Protein AF-A0A2P4S5S3-F1 (afdb_monomer)

Organism: Bambusicola thoracicus (NCBI:txid9083)

Foldseek 3Di:
DDDDDDDDDDDDDDDDDDPDPPPPPPDPCNPPVPPFDKDAPDPVCVVCLVVDDPVVVVVCVVVVRTDGDDPDDDDCPVVVVVVVCVVVVPQVDPVNDDDDPCVVPNPVVVLVVQLVVQLVVLVVCVVVVVDDPVRSVVVNVCSVVVVDDDPVSSVVVSVVVVVVVVVVVVVD

Mean predicted aligned error: 14.54 Å

Nearest PDB structures (foldseek):
  9f1b-assembly1_BR  TM=9.297E-01  e=2.221E-17  Oryctolagus cuniculus
  8pvk-assembly1_LR  TM=9.129E-01  e=5.052E-14  Thermochaetoides thermophila DSM 1495
  8onz-assembly1_LR  TM=9.157E-01  e=8.457E-14  Thermochaetoides thermophila DSM 1495
  6zu5-assembly1_LR0  TM=8.902E-01  e=5.936E-12  Paranosema locustae
  1ffk-assembly1_M  TM=8.520E-01  e=2.924E-08  Haloarcula marismortui

Secondary structure (DSSP, 8-state):
---------------------------GGG-TTTS-PEE-SSHHHHHHTTTS-HHHHHHHHHTTSSEEPPPP----HHHHHHHHHHHTTTT-SGGG--S-HHHHS-HHHHHHHHHHHHHHHHHHHHHTTSS-HHHHHHHHHHHHTT---SHHHHHHHHHHHHHHHHHHHHH-

pLDDT: mean 79.56, std 22.34, range [29.67, 97.5]

Radius of gyration: 32.36 Å; Cα contacts (8 Å, |Δi|>4): 67; chains: 1; bounding box: 62×63×85 Å

InterPro domains:
  IPR000196 Large ribosomal subunit protein eL19 domain [SM01416] (20-162)
  IPR015972 Large ribosomal subunit protein eL19, domain 1 [G3DSA:1.10.1650.10] (8-72)
  IPR035970 Large ribosomal subunit protein eL19 superfamily [SSF48140] (51-160)
  IPR039547 Large ribosomal subunit protein eL19 [PTHR10722] (54-172)
  IPR057260 Ribosomal protein L19e, C-terminal domain [PF25476] (73-161)

Solvent-accessible surface area (backbone atoms only — not comparable to full-atom values): 11023 Å² total; per-residue (Å²): 142,84,83,88,80,88,84,80,88,86,81,91,89,82,90,81,81,83,73,81,75,67,79,80,68,76,55,77,76,75,39,80,81,78,67,63,64,72,44,48,96,45,74,65,59,62,62,51,57,78,75,52,59,74,70,57,55,52,49,38,41,74,73,59,56,45,37,79,61,76,77,82,85,80,80,57,63,68,60,50,54,51,50,55,43,42,74,74,56,46,86,68,51,75,94,65,63,75,81,54,68,53,77,76,55,41,60,70,58,56,50,51,53,49,52,53,54,48,52,53,49,54,50,52,34,45,75,69,61,77,43,54,75,68,58,48,53,57,51,50,52,40,49,74,68,61,72,53,87,48,70,63,58,48,50,55,50,51,52,51,54,49,52,53,51,51,54,54,60,73,77,103

Structure (mmCIF, N/CA/C/O backbone):
data_AF-A0A2P4S5S3-F1
#
_entry.id   AF-A0A2P4S5S3-F1
#
loop_
_atom_site.group_PDB
_atom_site.id
_atom_site.type_symbol
_atom_site.label_atom_id
_atom_site.label_alt_id
_atom_site.label_comp_id
_atom_site.label_asym_id
_atom_site.label_entity_id
_atom_site.label_seq_id
_atom_site.pdbx_PDB_ins_code
_atom_site.Cartn_x
_atom_site.Cartn_y
_atom_site.Cartn_z
_atom_site.occupancy
_atom_site.B_iso_or_equiv
_atom_site.auth_seq_id
_atom_site.auth_comp_id
_atom_site.auth_asym_id
_atom_site.auth_atom_id
_atom_site.pdbx_PDB_model_num
ATOM 1 N N . MET A 1 1 ? 13.814 44.136 -6.378 1.00 39.97 1 MET A N 1
ATOM 2 C CA . MET A 1 1 ? 13.051 43.215 -5.506 1.00 39.97 1 MET A CA 1
ATOM 3 C C . MET A 1 1 ? 13.042 41.833 -6.148 1.00 39.97 1 MET A C 1
ATOM 5 O O . MET A 1 1 ? 12.385 41.632 -7.149 1.00 39.97 1 MET A O 1
ATOM 9 N N . GLY A 1 2 ? 13.932 40.942 -5.729 1.00 40.03 2 GLY A N 1
ATOM 10 C CA . GLY A 1 2 ? 13.510 39.642 -5.208 1.00 40.03 2 GLY A CA 1
ATOM 11 C C . GLY A 1 2 ? 14.756 38.796 -4.973 1.00 40.03 2 GLY A C 1
ATOM 12 O O . GLY A 1 2 ? 15.319 38.222 -5.897 1.00 40.03 2 GLY A O 1
ATOM 13 N N . ARG A 1 3 ? 15.237 38.839 -3.731 1.00 31.77 3 ARG A N 1
ATOM 14 C CA . ARG A 1 3 ? 16.485 38.251 -3.250 1.00 31.77 3 ARG A CA 1
ATOM 15 C C . ARG A 1 3 ? 16.185 36.813 -2.821 1.00 31.77 3 ARG A C 1
ATOM 17 O O . ARG A 1 3 ? 15.468 36.607 -1.847 1.00 31.77 3 ARG A O 1
ATOM 24 N N . TRP A 1 4 ? 16.720 35.827 -3.535 1.00 30.69 4 TRP A N 1
ATOM 25 C CA . TRP A 1 4 ? 16.747 34.443 -3.064 1.00 30.69 4 TRP A CA 1
ATOM 26 C C . TRP A 1 4 ? 17.687 34.364 -1.859 1.00 30.69 4 TRP A C 1
ATOM 28 O O . TRP A 1 4 ? 18.874 34.662 -1.979 1.00 30.69 4 TRP A O 1
ATOM 38 N N . ARG A 1 5 ? 17.164 33.986 -0.689 1.00 31.06 5 ARG A N 1
ATOM 39 C CA . ARG A 1 5 ? 17.977 33.672 0.490 1.00 31.06 5 ARG A CA 1
ATOM 40 C C . ARG A 1 5 ? 17.616 32.281 0.990 1.00 31.06 5 ARG A C 1
ATOM 42 O O . ARG A 1 5 ? 16.568 32.075 1.588 1.00 31.06 5 ARG A O 1
ATOM 49 N N . TRP A 1 6 ? 18.512 31.340 0.727 1.00 34.16 6 TRP A N 1
ATOM 50 C CA . TRP A 1 6 ? 18.630 30.083 1.454 1.00 34.16 6 TRP A CA 1
ATOM 51 C C . TRP A 1 6 ? 19.714 30.245 2.521 1.00 34.16 6 TRP A C 1
ATOM 53 O O . TRP A 1 6 ? 20.809 30.722 2.226 1.00 34.16 6 TRP A O 1
ATOM 63 N N . SER A 1 7 ? 19.411 29.852 3.756 1.00 38.94 7 SER A N 1
ATOM 64 C CA . SER A 1 7 ? 20.376 29.444 4.790 1.00 38.94 7 SER A CA 1
ATOM 65 C C . SER A 1 7 ? 19.612 28.990 6.037 1.00 38.94 7 SER A C 1
ATOM 67 O O . SER A 1 7 ? 18.613 29.617 6.366 1.00 38.94 7 SER A O 1
ATOM 69 N N . SER A 1 8 ? 20.022 27.994 6.822 1.00 39.75 8 SER A N 1
ATOM 70 C CA . SER A 1 8 ? 21.102 26.999 6.721 1.00 39.75 8 SER A CA 1
ATOM 71 C C . SER A 1 8 ? 21.021 26.064 7.944 1.00 39.75 8 SER A C 1
ATOM 73 O O . SER A 1 8 ? 20.559 26.505 8.990 1.00 39.75 8 SER A O 1
ATOM 75 N N . ALA A 1 9 ? 21.592 24.856 7.793 1.00 39.28 9 ALA A N 1
ATOM 76 C CA . ALA A 1 9 ? 22.287 24.014 8.798 1.00 39.28 9 ALA A CA 1
ATOM 77 C C . ALA A 1 9 ? 21.512 23.461 10.021 1.00 39.28 9 ALA A C 1
ATOM 79 O O . ALA A 1 9 ? 20.585 24.075 10.522 1.00 39.28 9 ALA A O 1
ATOM 80 N N . GLY A 1 10 ? 21.828 22.290 10.593 1.00 33.94 10 GLY A N 1
ATOM 81 C CA . GLY A 1 10 ? 22.923 21.298 10.470 1.00 33.94 10 GLY A CA 1
ATOM 82 C C . GLY A 1 10 ? 22.493 20.016 11.236 1.00 33.94 10 GLY A C 1
ATOM 83 O O . GLY A 1 10 ? 21.343 19.943 11.654 1.00 33.94 10 GLY A O 1
ATOM 84 N N . SER A 1 11 ? 23.252 18.946 11.504 1.00 34.81 11 SER A N 1
ATOM 85 C CA . SER A 1 11 ? 24.655 18.525 11.338 1.00 34.81 11 SER A CA 1
ATOM 86 C C . SER A 1 11 ? 24.693 16.983 11.539 1.00 34.81 11 SER A C 1
ATOM 88 O O . SER A 1 11 ? 23.969 16.472 12.383 1.00 34.81 11 SER A O 1
ATOM 90 N N . ARG A 1 12 ? 25.338 16.219 10.640 1.00 37.66 12 ARG A N 1
ATOM 91 C CA . ARG A 1 12 ? 26.593 15.422 10.787 1.00 37.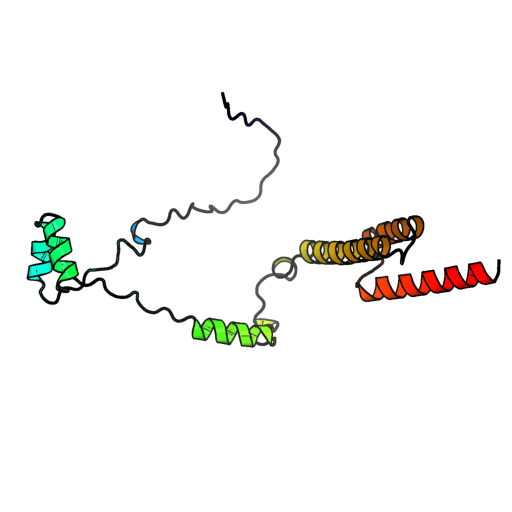66 12 ARG A CA 1
ATOM 92 C C . ARG A 1 12 ? 26.599 14.148 11.668 1.00 37.66 12 ARG A C 1
ATOM 94 O O . ARG A 1 12 ? 26.326 14.208 12.856 1.00 37.66 12 ARG A O 1
ATOM 101 N N . GLY A 1 13 ? 27.118 13.063 11.063 1.00 31.47 13 GLY A N 1
ATOM 102 C CA . GLY A 1 13 ? 27.794 11.904 11.691 1.00 31.47 13 GLY A CA 1
ATOM 103 C C . GLY A 1 13 ? 27.105 10.552 11.422 1.00 31.47 13 GLY A C 1
ATOM 104 O O . GLY A 1 13 ? 25.953 10.394 11.790 1.00 31.47 13 GLY A O 1
ATOM 105 N N . GLY A 1 14 ? 27.681 9.521 10.790 1.00 33.41 14 GLY A N 1
ATOM 106 C CA . GLY A 1 14 ? 28.999 9.298 10.196 1.00 33.41 14 GLY A CA 1
ATOM 107 C C . GLY A 1 14 ? 29.069 7.899 9.535 1.00 33.41 14 GLY A C 1
ATOM 108 O O . GLY A 1 14 ? 28.458 6.955 10.019 1.00 33.41 14 GLY A O 1
ATOM 109 N N . LEU A 1 15 ? 29.801 7.842 8.414 1.00 41.16 15 LEU A N 1
ATOM 110 C CA . LEU A 1 15 ? 30.698 6.786 7.901 1.00 41.16 15 LEU A CA 1
ATOM 111 C C . LEU A 1 15 ? 30.187 5.348 7.634 1.00 41.16 15 LEU A C 1
ATOM 113 O O . LEU A 1 15 ? 29.911 4.571 8.539 1.00 41.16 15 LEU A O 1
ATOM 117 N N . GLY A 1 16 ? 30.220 4.957 6.349 1.00 29.67 16 GLY A N 1
ATOM 118 C CA . GLY A 1 16 ? 30.126 3.561 5.903 1.00 29.67 16 GLY A CA 1
ATOM 119 C C . GLY A 1 16 ? 30.070 3.404 4.378 1.00 29.67 16 GLY A C 1
ATOM 120 O O . GLY A 1 16 ? 28.989 3.258 3.822 1.00 29.67 16 GLY A O 1
ATOM 121 N N . CYS A 1 17 ? 31.236 3.450 3.722 1.00 34.25 17 CYS A N 1
ATOM 122 C CA . CYS A 1 17 ? 31.504 3.069 2.323 1.00 34.25 17 CYS A CA 1
ATOM 123 C C . CYS A 1 17 ? 30.533 3.594 1.245 1.00 34.25 17 CYS A C 1
ATOM 125 O O . CYS A 1 17 ? 29.694 2.869 0.709 1.00 34.25 17 CYS A O 1
ATOM 127 N N . ALA A 1 18 ? 30.741 4.847 0.836 1.00 35.50 18 ALA A N 1
ATOM 128 C CA . ALA A 1 18 ? 30.312 5.317 -0.473 1.00 35.50 18 ALA A CA 1
ATOM 129 C C . ALA A 1 18 ? 31.160 4.616 -1.547 1.00 35.50 18 ALA A C 1
ATOM 131 O O . ALA A 1 18 ? 32.276 5.037 -1.843 1.00 35.50 18 ALA A O 1
ATOM 132 N N . GLN A 1 19 ? 30.640 3.538 -2.140 1.00 38.84 19 GLN A N 1
ATOM 133 C CA . GLN A 1 19 ? 31.079 3.184 -3.486 1.00 38.84 19 GLN A CA 1
ATOM 134 C C . GLN A 1 19 ? 30.759 4.388 -4.365 1.00 38.84 19 GLN A C 1
ATOM 136 O O . GLN A 1 19 ? 29.618 4.852 -4.384 1.00 38.84 19 GLN A O 1
ATOM 141 N N . HIS A 1 20 ? 31.794 4.915 -5.012 1.00 31.94 20 HIS A N 1
ATOM 142 C CA . HIS A 1 20 ? 31.728 5.944 -6.036 1.00 31.94 20 HIS A CA 1
ATOM 143 C C . HIS A 1 20 ? 30.509 5.686 -6.938 1.00 31.94 20 HIS A C 1
ATOM 145 O O . HIS A 1 20 ? 30.552 4.858 -7.846 1.00 31.94 20 HIS A O 1
ATOM 151 N N . VAL A 1 21 ? 29.407 6.405 -6.712 1.00 43.78 21 VAL A N 1
ATOM 152 C CA . VAL A 1 21 ? 28.476 6.697 -7.797 1.00 43.78 21 VAL A CA 1
ATOM 153 C C . VAL A 1 21 ? 29.217 7.712 -8.639 1.00 43.78 21 VAL A C 1
ATOM 155 O O . VAL A 1 21 ? 29.073 8.916 -8.452 1.00 43.78 21 VAL A O 1
ATOM 158 N N . GLY A 1 22 ? 30.096 7.204 -9.509 1.00 34.09 22 GLY A N 1
ATOM 159 C CA . GLY A 1 22 ? 30.591 7.989 -10.621 1.00 34.09 22 GLY A CA 1
ATOM 160 C C . GLY A 1 22 ? 29.367 8.649 -11.228 1.00 34.09 22 GLY A C 1
ATOM 161 O O . GLY A 1 22 ? 28.402 7.968 -11.585 1.00 34.09 22 GLY A O 1
ATOM 162 N N . SER A 1 23 ? 29.358 9.978 -11.214 1.00 40.53 23 SER A N 1
ATOM 163 C CA . SER A 1 23 ? 28.414 10.766 -11.980 1.00 40.53 23 SER A CA 1
ATOM 164 C C . SER A 1 23 ? 28.478 10.214 -13.395 1.00 40.53 23 SER A C 1
ATOM 166 O O . SER A 1 23 ? 29.458 10.439 -14.104 1.00 40.53 23 SER A O 1
ATOM 168 N N . PHE A 1 24 ? 27.483 9.412 -13.773 1.00 41.50 24 PHE A N 1
ATOM 169 C CA . PHE A 1 24 ? 27.310 8.980 -15.146 1.00 41.50 24 PHE A CA 1
ATOM 170 C C . PHE A 1 24 ? 26.848 10.224 -15.895 1.00 41.50 24 PHE A C 1
ATOM 172 O O . PHE A 1 24 ? 25.656 10.442 -16.097 1.00 41.50 24 PHE A O 1
ATOM 179 N N . SER A 1 25 ? 27.801 11.107 -16.184 1.00 41.91 25 SER A N 1
ATOM 180 C CA . SER A 1 25 ? 27.653 12.145 -17.182 1.00 41.91 25 SER A CA 1
ATOM 181 C C . SER A 1 25 ? 27.397 11.384 -18.475 1.00 41.91 25 SER A C 1
ATOM 183 O O . SER A 1 25 ? 28.285 10.642 -18.899 1.00 41.91 25 SER A O 1
ATOM 185 N N . PRO A 1 26 ? 26.187 11.466 -19.055 1.00 48.78 26 PRO A N 1
ATOM 186 C CA . PRO A 1 26 ? 25.920 10.821 -20.327 1.00 48.78 26 PRO A CA 1
ATOM 187 C C . PRO A 1 26 ? 26.984 11.313 -21.300 1.00 48.78 26 PRO A C 1
ATOM 189 O O . PRO A 1 26 ? 27.164 12.525 -21.449 1.00 48.78 26 PRO A O 1
ATOM 192 N N . ASN A 1 27 ? 27.725 10.390 -21.908 1.00 51.59 27 ASN A N 1
ATOM 193 C CA . ASN A 1 27 ? 28.690 10.766 -22.923 1.00 51.59 27 ASN A CA 1
ATOM 194 C C . ASN A 1 27 ? 27.876 11.465 -24.030 1.00 51.59 27 ASN A C 1
ATOM 196 O O . ASN A 1 27 ? 26.807 10.964 -24.387 1.00 51.59 27 ASN A O 1
ATOM 200 N N . PRO A 1 28 ? 28.284 12.617 -24.584 1.00 48.97 28 PRO A N 1
ATOM 201 C CA . PRO A 1 28 ? 27.510 13.290 -25.632 1.00 48.97 28 PRO A CA 1
ATOM 202 C C . PRO A 1 28 ? 27.238 12.397 -26.864 1.00 48.97 28 PRO A C 1
ATOM 204 O O . PRO A 1 28 ? 26.280 12.643 -27.597 1.00 48.97 28 PRO A O 1
ATOM 207 N N . ALA A 1 29 ? 27.999 11.308 -27.038 1.00 44.53 29 ALA A N 1
ATOM 208 C CA . ALA A 1 29 ? 27.753 10.242 -28.013 1.00 44.53 29 ALA A CA 1
ATOM 209 C C . ALA A 1 29 ? 26.534 9.337 -27.700 1.00 44.53 29 ALA A C 1
ATOM 211 O O . ALA A 1 29 ? 25.957 8.750 -28.613 1.00 44.53 29 ALA A O 1
ATOM 212 N N . ASP A 1 30 ? 26.079 9.261 -26.446 1.00 47.31 30 ASP A N 1
ATOM 213 C CA . ASP A 1 30 ? 24.898 8.484 -26.028 1.00 47.31 30 ASP A CA 1
ATOM 214 C C . ASP A 1 30 ? 23.575 9.213 -26.331 1.00 47.31 30 ASP A C 1
ATOM 216 O O . ASP A 1 30 ? 22.482 8.668 -26.150 1.00 47.31 30 ASP A O 1
ATOM 220 N N . SER A 1 31 ? 23.652 10.456 -26.822 1.00 46.09 31 SER A N 1
ATOM 221 C CA . SER A 1 31 ? 22.492 11.206 -27.295 1.0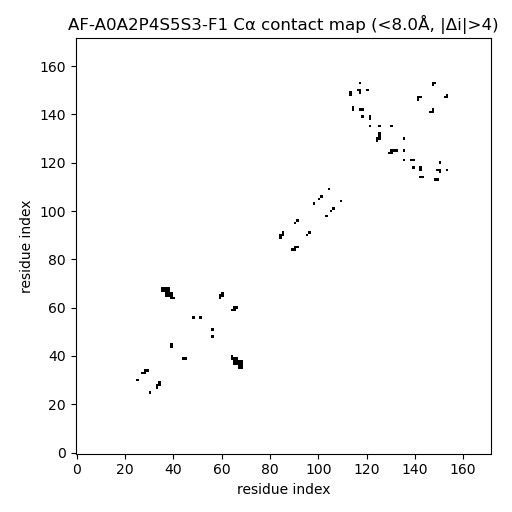0 46.09 31 SER A CA 1
ATOM 222 C C . SER A 1 31 ? 22.060 10.693 -28.679 1.00 46.09 31 SER A C 1
ATOM 224 O O . SER A 1 31 ? 22.763 10.926 -29.666 1.00 46.09 31 SER A O 1
ATOM 226 N N . PRO A 1 32 ? 20.861 10.087 -28.831 1.00 52.97 32 PRO A N 1
ATOM 227 C CA . PRO A 1 32 ? 20.403 9.480 -30.091 1.00 52.97 32 PRO A CA 1
ATOM 228 C C . PRO A 1 32 ? 20.164 10.499 -31.221 1.00 52.97 32 PRO A C 1
ATOM 230 O O . PRO A 1 32 ? 19.766 10.138 -32.332 1.00 52.97 32 PRO A O 1
ATOM 233 N N . ALA A 1 33 ? 20.334 11.792 -30.944 1.00 50.62 33 ALA A N 1
ATOM 234 C CA . ALA A 1 33 ? 20.254 12.850 -31.936 1.00 50.62 33 ALA A CA 1
ATOM 235 C C . ALA A 1 33 ? 21.541 12.985 -32.765 1.00 50.62 33 ALA A C 1
ATOM 237 O O . ALA A 1 33 ? 21.430 13.274 -33.953 1.00 50.62 33 ALA A O 1
ATOM 238 N N . LEU A 1 34 ? 22.715 12.733 -32.173 1.00 50.09 34 LEU A N 1
ATOM 239 C CA . LEU A 1 34 ? 24.022 13.041 -32.771 1.00 50.09 34 LEU A CA 1
ATOM 240 C C . LEU A 1 34 ? 24.686 11.843 -33.468 1.00 50.09 34 LEU A C 1
ATOM 242 O O . LEU A 1 34 ? 25.569 12.030 -34.294 1.00 50.09 34 LEU A O 1
ATOM 246 N N . THR A 1 35 ? 24.233 10.617 -33.196 1.00 56.19 35 THR A N 1
ATOM 247 C CA . THR A 1 35 ? 24.830 9.376 -33.724 1.00 56.19 35 THR A CA 1
ATOM 248 C C . THR A 1 35 ? 24.037 8.717 -34.845 1.00 56.19 35 THR A C 1
ATOM 250 O O . THR A 1 35 ? 24.359 7.600 -35.235 1.00 56.19 35 THR A O 1
ATOM 253 N N . ARG A 1 36 ? 22.978 9.347 -35.374 1.00 60.62 36 ARG A N 1
ATOM 254 C CA . ARG A 1 36 ? 22.159 8.738 -36.440 1.00 60.62 36 ARG A CA 1
ATOM 255 C C . ARG A 1 36 ? 22.762 9.076 -37.804 1.00 60.62 36 ARG A C 1
ATOM 257 O O . ARG A 1 36 ? 22.563 10.202 -38.258 1.00 60.62 36 ARG A O 1
ATOM 264 N N . PRO A 1 37 ? 23.468 8.136 -38.465 1.00 63.22 37 PRO A N 1
ATOM 265 C CA . PRO A 1 37 ? 24.101 8.423 -39.739 1.00 63.22 37 PRO A CA 1
ATOM 266 C C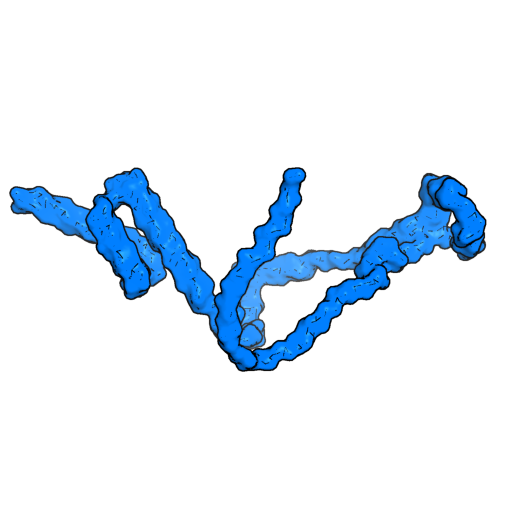 . PRO A 1 37 ? 23.025 8.685 -40.790 1.00 63.22 37 PRO A C 1
ATOM 268 O O . PRO A 1 37 ? 22.018 7.969 -40.868 1.00 63.22 37 PRO A O 1
ATOM 271 N N . LEU A 1 38 ? 23.247 9.724 -41.587 1.00 65.62 38 LEU A N 1
ATOM 272 C CA . LEU A 1 38 ? 22.422 10.021 -42.748 1.00 65.62 38 LEU A CA 1
ATOM 273 C C . LEU A 1 38 ? 22.573 8.878 -43.756 1.00 65.62 38 LEU A C 1
ATOM 275 O O . LEU A 1 38 ? 23.659 8.332 -43.950 1.00 65.62 38 LEU A O 1
ATOM 279 N N . PHE A 1 39 ? 21.460 8.461 -44.347 1.00 66.38 39 PHE A N 1
ATOM 280 C CA . PHE A 1 39 ? 21.476 7.598 -45.515 1.00 66.38 39 PHE A CA 1
ATOM 281 C C . PHE A 1 39 ? 21.403 8.497 -46.744 1.00 66.38 39 PHE A C 1
ATOM 283 O O . PHE A 1 39 ? 20.441 9.252 -46.877 1.00 66.38 39 PHE A O 1
ATOM 290 N N . ALA A 1 40 ? 22.407 8.414 -47.615 1.00 63.25 40 ALA A N 1
ATOM 291 C CA . ALA A 1 40 ? 22.299 8.908 -48.978 1.00 63.25 40 ALA A CA 1
ATOM 292 C C . ALA A 1 40 ? 22.599 7.749 -49.939 1.00 63.25 40 ALA A C 1
ATOM 294 O O . ALA A 1 40 ? 23.524 6.978 -49.661 1.00 63.25 40 ALA A O 1
ATOM 295 N N . PRO A 1 41 ? 21.856 7.627 -51.049 1.00 61.91 41 PRO A N 1
ATOM 296 C CA . PRO A 1 41 ? 22.079 6.590 -52.058 1.00 61.91 41 PRO A CA 1
ATOM 297 C C . PRO A 1 41 ? 23.465 6.655 -52.720 1.00 61.91 41 PRO A C 1
ATOM 299 O O . PRO A 1 41 ? 23.981 5.628 -53.147 1.00 61.91 41 PRO A O 1
ATOM 302 N N . SER A 1 42 ? 24.085 7.841 -52.755 1.00 65.25 42 SER A N 1
ATOM 303 C CA . SER A 1 42 ? 25.385 8.083 -53.390 1.00 65.25 42 SER A CA 1
ATOM 304 C C . SER A 1 42 ? 26.384 8.649 -52.376 1.00 65.25 42 SER A C 1
ATOM 306 O O . SER A 1 42 ? 26.120 9.662 -51.724 1.00 65.25 42 SER A O 1
ATOM 308 N N . HIS A 1 43 ? 27.560 8.023 -52.259 1.00 62.75 43 HIS A N 1
ATOM 309 C CA . HIS A 1 43 ? 28.628 8.446 -51.338 1.00 62.75 43 HIS A CA 1
ATOM 310 C C . HIS A 1 43 ? 29.173 9.854 -51.654 1.00 62.75 43 HIS A C 1
ATOM 312 O O . HIS A 1 43 ? 29.642 10.564 -50.766 1.00 62.75 43 HIS A O 1
ATOM 318 N N . GLU A 1 44 ? 29.049 10.287 -52.909 1.00 62.38 44 GLU A N 1
ATOM 319 C CA . GLU A 1 44 ? 29.470 11.605 -53.394 1.00 62.38 44 GLU A CA 1
ATOM 320 C C . GLU A 1 44 ? 28.614 12.749 -52.827 1.00 62.38 44 GLU A C 1
ATOM 322 O O . GLU A 1 44 ? 29.148 13.784 -52.430 1.00 62.38 44 GLU A O 1
ATOM 327 N N . ILE A 1 45 ? 27.301 12.535 -52.671 1.00 64.25 45 ILE A N 1
ATOM 328 C CA . ILE A 1 45 ? 26.366 13.531 -52.118 1.00 64.25 45 ILE A CA 1
ATOM 329 C C . ILE A 1 45 ? 26.630 13.746 -50.619 1.00 64.25 45 ILE A C 1
ATOM 331 O O . ILE A 1 45 ? 26.550 14.871 -50.130 1.00 64.25 45 ILE A O 1
ATOM 335 N N . LEU A 1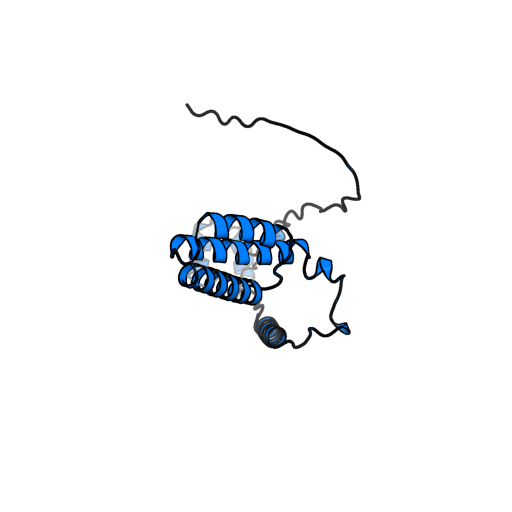 46 ? 27.010 12.688 -49.888 1.00 64.81 46 LEU A N 1
ATOM 336 C CA . LEU A 1 46 ? 27.397 12.790 -48.472 1.00 64.81 46 LEU A CA 1
ATOM 337 C C . LEU A 1 46 ? 28.720 13.529 -48.278 1.00 64.81 46 LEU A C 1
ATOM 339 O O . LEU A 1 46 ? 28.849 14.273 -47.310 1.00 64.81 46 LEU A O 1
ATOM 343 N N . LYS A 1 47 ? 29.688 13.348 -49.184 1.00 61.88 47 LYS A N 1
ATOM 344 C CA . LYS A 1 47 ? 30.964 14.078 -49.150 1.00 61.88 47 LYS A CA 1
ATOM 345 C C . LYS A 1 47 ? 30.775 15.567 -49.442 1.00 61.88 47 LYS A C 1
ATOM 347 O O . LYS A 1 47 ? 31.311 16.394 -48.713 1.00 61.88 47 LYS A O 1
ATOM 352 N N . ALA A 1 48 ? 29.968 15.909 -50.447 1.00 62.25 48 ALA A N 1
ATOM 353 C CA . ALA A 1 48 ? 29.682 17.299 -50.802 1.00 62.25 48 ALA A CA 1
ATOM 354 C C . ALA A 1 48 ? 28.806 18.024 -49.754 1.00 62.25 48 ALA A C 1
ATOM 356 O O . ALA A 1 48 ? 28.928 19.234 -49.570 1.00 62.25 48 ALA A O 1
ATOM 357 N N . ALA A 1 49 ? 27.973 17.289 -49.002 1.00 60.41 49 ALA A N 1
ATOM 358 C CA . ALA A 1 49 ? 27.104 17.837 -47.955 1.00 60.41 49 ALA A CA 1
ATOM 359 C C . ALA A 1 49 ? 27.842 18.597 -46.837 1.00 60.41 49 ALA A C 1
ATOM 361 O O . ALA A 1 49 ? 27.241 19.483 -46.231 1.00 60.41 49 ALA A O 1
ATOM 362 N N . PHE A 1 50 ? 29.120 18.297 -46.573 1.00 64.94 50 PHE A N 1
ATOM 363 C CA . PHE A 1 50 ? 29.924 19.005 -45.566 1.00 64.94 50 PHE A CA 1
ATOM 364 C C . PHE A 1 50 ? 30.400 20.395 -46.018 1.00 64.94 50 PHE A C 1
ATOM 366 O O . PHE A 1 50 ? 30.765 21.208 -45.172 1.00 64.94 50 PHE A O 1
ATOM 373 N N . SER A 1 51 ? 30.370 20.682 -47.322 1.00 67.38 51 SER A N 1
ATOM 374 C CA . SER A 1 51 ? 30.833 21.950 -47.904 1.00 67.38 51 SER A CA 1
ATOM 375 C C . SER A 1 51 ? 29.696 22.892 -48.313 1.00 67.38 51 SER A C 1
ATOM 377 O O . SER A 1 51 ? 29.950 24.053 -48.623 1.00 67.38 51 SER A O 1
ATOM 379 N N . PHE A 1 52 ? 28.440 22.432 -48.309 1.00 75.12 52 PHE A N 1
ATOM 380 C CA . PHE A 1 52 ? 27.296 23.251 -48.710 1.00 75.12 52 PHE A CA 1
ATOM 381 C C . PHE A 1 52 ? 26.752 24.129 -47.569 1.00 75.12 52 PHE A C 1
ATOM 383 O O . PHE A 1 52 ? 26.699 23.701 -46.413 1.00 75.12 52 PHE A O 1
ATOM 390 N N . PRO A 1 53 ? 26.239 25.338 -47.871 1.00 81.19 53 PRO A N 1
ATOM 391 C CA . PRO A 1 53 ? 25.534 26.149 -46.887 1.00 81.19 53 PRO A CA 1
ATOM 392 C C . PRO A 1 53 ? 24.250 25.445 -46.422 1.00 81.19 53 PRO A C 1
ATOM 394 O O . PRO A 1 53 ? 23.555 24.782 -47.196 1.00 81.19 53 PRO A O 1
ATOM 397 N N . GLY A 1 54 ? 23.869 25.642 -45.155 1.00 75.62 54 GLY A N 1
ATOM 398 C CA . GLY A 1 54 ? 22.767 24.905 -44.515 1.00 75.62 54 GLY A CA 1
ATOM 399 C C . GLY A 1 54 ? 21.392 25.031 -45.193 1.00 75.62 54 GLY A C 1
ATOM 400 O O . GLY A 1 54 ? 20.518 24.195 -44.969 1.00 75.62 54 GLY A O 1
ATOM 401 N N . GLN A 1 55 ? 21.185 26.039 -46.043 1.00 81.69 55 GLN A N 1
ATOM 402 C CA . GLN A 1 55 ? 19.972 26.180 -46.856 1.00 81.69 55 GLN A CA 1
ATOM 403 C C . GLN A 1 55 ? 19.898 25.137 -47.985 1.00 81.69 55 GLN A C 1
ATOM 405 O O . GLN A 1 55 ? 18.816 24.629 -48.273 1.00 81.69 55 GLN A O 1
ATOM 410 N N . GLN A 1 56 ? 21.034 24.773 -48.587 1.00 79.38 56 GLN A N 1
ATOM 411 C CA . GLN A 1 56 ? 21.106 23.754 -49.639 1.00 79.38 56 GLN A CA 1
ATOM 412 C C . GLN A 1 56 ? 20.909 22.348 -49.054 1.00 79.38 56 GLN A C 1
ATOM 414 O O . GLN A 1 56 ? 20.132 21.567 -49.593 1.00 79.38 56 GLN A O 1
ATOM 419 N N . ILE A 1 57 ? 21.475 22.068 -47.873 1.00 79.19 57 ILE A N 1
ATOM 420 C CA . ILE A 1 57 ? 21.258 20.802 -47.146 1.00 79.19 57 ILE A CA 1
ATOM 421 C C . ILE A 1 57 ? 19.765 20.588 -46.832 1.00 79.19 57 ILE A C 1
ATOM 423 O O . ILE A 1 57 ? 19.250 19.480 -46.961 1.00 79.19 57 ILE A O 1
ATOM 427 N N . ARG A 1 58 ? 19.029 21.650 -46.469 1.00 82.94 58 ARG A N 1
ATOM 428 C CA . ARG A 1 58 ? 17.575 21.576 -46.226 1.00 82.94 58 ARG A CA 1
ATOM 429 C C . ARG A 1 58 ? 16.774 21.267 -47.494 1.00 82.94 58 ARG A C 1
ATOM 431 O O . ARG A 1 58 ? 15.783 20.548 -47.386 1.00 82.94 58 ARG A O 1
ATOM 438 N N . LYS A 1 59 ? 17.197 21.769 -48.664 1.00 83.38 59 LYS A N 1
ATOM 439 C CA . LYS A 1 59 ? 16.607 21.398 -49.965 1.00 83.38 59 LYS A CA 1
ATOM 440 C C . LYS A 1 59 ? 16.842 19.910 -50.252 1.00 83.38 59 LYS A C 1
ATOM 442 O O . LYS A 1 59 ? 15.877 19.188 -50.436 1.00 83.38 59 LYS A O 1
ATOM 447 N N . LEU A 1 60 ? 18.072 19.416 -50.075 1.00 81.75 60 LEU A N 1
ATOM 448 C CA . LEU A 1 60 ? 18.419 17.994 -50.260 1.00 81.75 60 LEU A CA 1
ATOM 449 C C . LEU A 1 60 ? 17.672 17.029 -49.314 1.00 81.75 60 LEU A C 1
ATOM 451 O O . LEU A 1 60 ? 17.388 15.892 -49.687 1.00 81.75 60 LEU A O 1
ATOM 455 N N . ILE A 1 61 ? 17.337 17.464 -48.093 1.00 83.38 61 ILE A N 1
ATOM 456 C CA . ILE A 1 61 ? 16.474 16.701 -47.171 1.00 83.38 61 ILE A CA 1
ATOM 457 C C . ILE A 1 61 ? 15.013 16.711 -47.650 1.00 83.38 61 ILE A C 1
ATOM 459 O O . ILE A 1 61 ? 14.332 15.692 -47.549 1.00 83.38 61 ILE A O 1
ATOM 463 N N . LYS A 1 62 ? 14.525 17.848 -48.166 1.00 83.50 62 LYS A N 1
ATOM 464 C CA . LYS A 1 62 ? 13.156 17.996 -48.688 1.00 83.50 62 LYS A CA 1
ATOM 465 C C . LYS A 1 62 ? 12.941 17.181 -49.968 1.00 83.50 62 LYS A C 1
ATOM 467 O O . LYS A 1 62 ? 11.886 16.574 -50.113 1.00 83.50 62 LYS A O 1
ATOM 472 N N . ASP A 1 63 ? 13.960 17.118 -50.819 1.00 82.31 63 ASP A N 1
ATOM 473 C CA . ASP A 1 63 ? 13.972 16.360 -52.074 1.00 82.31 63 ASP A CA 1
ATOM 474 C C . ASP A 1 63 ? 14.232 14.854 -51.848 1.00 82.31 63 ASP A C 1
ATOM 476 O O . ASP A 1 63 ? 14.219 14.064 -52.787 1.00 82.31 63 ASP A O 1
ATOM 480 N N . GLY A 1 64 ? 14.460 14.428 -50.596 1.00 79.88 64 GLY A N 1
ATOM 481 C CA . GLY A 1 64 ? 14.590 13.017 -50.216 1.00 79.88 64 GLY A CA 1
ATOM 482 C C . GLY A 1 64 ? 15.947 12.377 -50.528 1.00 79.88 64 GLY A C 1
ATOM 483 O O . GLY A 1 64 ? 16.115 11.178 -50.318 1.00 79.88 64 GLY A O 1
ATOM 484 N N . LEU A 1 65 ? 16.932 13.160 -50.978 1.00 80.88 65 LEU A N 1
ATOM 485 C CA . LEU A 1 65 ? 18.290 12.686 -51.277 1.00 80.88 65 LEU A CA 1
ATOM 486 C C . LEU A 1 65 ? 19.105 12.403 -50.004 1.00 80.88 65 LEU A C 1
ATOM 488 O O . LEU A 1 65 ? 20.007 11.565 -50.010 1.00 80.88 65 LEU A O 1
ATOM 492 N N . ILE A 1 66 ? 18.769 13.080 -48.901 1.00 80.19 66 ILE A N 1
ATOM 493 C CA . ILE A 1 66 ? 19.354 12.865 -47.575 1.00 80.19 66 ILE A CA 1
ATOM 494 C C . ILE A 1 66 ? 18.247 12.423 -46.611 1.00 80.19 66 ILE A C 1
ATOM 496 O O . ILE A 1 66 ? 17.409 13.226 -46.199 1.00 80.19 66 ILE A O 1
ATOM 500 N N . ILE A 1 67 ? 18.266 11.150 -46.199 1.00 82.94 67 ILE A N 1
ATOM 501 C CA . ILE A 1 67 ? 17.241 10.559 -45.324 1.00 82.94 67 ILE A CA 1
ATOM 502 C C . ILE A 1 67 ? 17.829 10.242 -43.948 1.00 82.94 67 ILE A C 1
ATOM 504 O O . ILE A 1 67 ? 18.879 9.606 -43.809 1.00 82.94 67 ILE A O 1
ATOM 508 N N . ARG A 1 68 ? 17.112 10.621 -42.884 1.00 79.69 68 ARG A N 1
ATOM 509 C CA . ARG A 1 68 ? 17.440 10.168 -41.528 1.00 79.69 68 ARG A CA 1
ATOM 510 C C . ARG A 1 68 ? 17.021 8.712 -41.358 1.00 79.69 68 ARG A C 1
ATOM 512 O O . ARG A 1 68 ? 15.833 8.401 -41.391 1.00 79.69 68 ARG A O 1
ATOM 519 N N . LYS A 1 69 ? 17.980 7.830 -41.073 1.00 83.69 69 LYS A N 1
ATOM 520 C CA . LYS A 1 69 ? 17.682 6.416 -40.808 1.00 83.69 69 LYS A CA 1
ATOM 521 C C . LYS A 1 69 ? 16.696 6.260 -39.630 1.00 83.69 69 LYS A C 1
ATOM 523 O O . LYS A 1 69 ? 16.841 6.948 -38.599 1.00 83.69 69 LYS A O 1
ATOM 528 N N . PRO A 1 70 ? 15.694 5.363 -39.738 1.00 86.31 70 PRO A N 1
ATOM 529 C CA . PRO A 1 70 ? 14.827 5.038 -38.610 1.00 86.31 70 PRO A CA 1
ATOM 530 C C . PRO A 1 70 ? 15.661 4.478 -37.450 1.00 86.31 70 PRO A C 1
ATOM 532 O O . PRO A 1 70 ? 16.770 3.983 -37.645 1.00 86.31 70 PRO A O 1
ATOM 535 N N . VAL A 1 71 ? 15.161 4.608 -36.217 1.00 87.25 71 VAL A N 1
ATOM 536 C CA . VAL A 1 71 ? 15.845 4.003 -35.063 1.00 87.25 71 VAL A CA 1
ATOM 537 C C . VAL A 1 71 ? 15.780 2.488 -35.221 1.00 87.25 71 VAL A C 1
ATOM 539 O O . VAL A 1 71 ? 14.747 1.952 -35.626 1.00 87.25 71 VAL A O 1
ATOM 542 N N . THR A 1 72 ? 16.856 1.797 -34.859 1.00 87.81 72 THR A N 1
ATOM 543 C CA . THR A 1 72 ? 16.838 0.342 -34.713 1.00 87.81 72 THR A CA 1
ATOM 544 C C . THR A 1 72 ? 15.733 -0.073 -33.735 1.00 87.81 72 THR A C 1
ATOM 546 O O . THR A 1 72 ? 15.585 0.464 -32.634 1.00 87.81 72 THR A O 1
ATOM 549 N N . VAL A 1 73 ? 14.884 -1.012 -34.153 1.00 90.81 73 VAL A N 1
ATOM 550 C CA . VAL A 1 73 ? 13.676 -1.344 -33.391 1.00 90.81 73 VAL A CA 1
ATOM 551 C C . VAL A 1 73 ? 14.027 -2.196 -32.170 1.00 90.81 73 VAL A C 1
ATOM 553 O O . VAL A 1 73 ? 14.375 -3.369 -32.286 1.00 90.81 73 VAL A O 1
ATOM 556 N N . HIS A 1 74 ? 13.827 -1.645 -30.971 1.00 92.81 74 HIS A N 1
ATOM 557 C CA . HIS A 1 74 ? 13.893 -2.394 -29.713 1.00 92.81 74 HIS A CA 1
ATOM 558 C C . HIS A 1 74 ? 12.488 -2.714 -29.185 1.00 92.81 74 HIS A C 1
ATOM 560 O O . HIS A 1 74 ? 11.894 -1.972 -28.398 1.00 92.81 74 HIS A O 1
ATOM 566 N N . SER A 1 75 ? 11.935 -3.855 -29.610 1.00 94.25 75 SER A N 1
ATOM 567 C CA . SER A 1 75 ? 10.592 -4.278 -29.193 1.00 94.25 75 SER A CA 1
ATOM 568 C C . SER A 1 75 ? 10.512 -4.639 -27.703 1.00 94.25 75 SER A C 1
ATOM 570 O O . SER A 1 75 ? 11.315 -5.405 -27.166 1.00 94.25 75 SER A O 1
ATOM 572 N N . ARG A 1 76 ? 9.454 -4.162 -27.031 1.00 95.69 76 ARG A N 1
ATOM 573 C CA . ARG A 1 76 ? 9.139 -4.491 -25.627 1.00 95.69 76 ARG A CA 1
ATOM 574 C C . ARG A 1 76 ? 8.215 -5.704 -25.466 1.00 95.69 76 ARG A C 1
ATOM 576 O O . ARG A 1 76 ? 7.855 -6.031 -24.333 1.00 95.69 76 ARG A O 1
ATOM 583 N N . ALA A 1 77 ? 7.827 -6.380 -26.552 1.00 95.81 77 ALA A N 1
ATOM 584 C CA . ALA A 1 77 ? 6.849 -7.474 -26.528 1.00 95.81 77 ALA A CA 1
ATOM 585 C C . ALA A 1 77 ? 7.227 -8.592 -25.534 1.00 95.81 77 ALA A C 1
ATOM 587 O O . ALA A 1 77 ? 6.422 -8.966 -24.678 1.00 95.81 77 ALA A O 1
ATOM 588 N N . ARG A 1 78 ? 8.491 -9.043 -25.555 1.00 96.06 78 ARG A N 1
ATOM 589 C CA . ARG A 1 78 ? 9.009 -10.072 -24.631 1.00 96.06 78 ARG A CA 1
ATOM 590 C C . ARG A 1 78 ? 8.947 -9.632 -23.161 1.00 96.06 78 ARG A C 1
ATOM 592 O O . ARG A 1 78 ? 8.482 -10.379 -22.302 1.00 96.06 78 ARG A O 1
ATOM 599 N N . CYS A 1 79 ? 9.344 -8.391 -22.868 1.00 96.19 79 CYS A N 1
ATOM 600 C CA . CYS A 1 79 ? 9.289 -7.816 -21.517 1.00 96.19 79 CYS A CA 1
ATOM 601 C C . CYS A 1 79 ? 7.845 -7.712 -20.987 1.00 96.19 79 CYS A C 1
ATOM 603 O O . CYS A 1 79 ? 7.576 -8.029 -19.823 1.00 96.19 79 CYS A O 1
ATOM 605 N N . ARG A 1 80 ? 6.895 -7.321 -21.849 1.00 97.06 80 ARG A N 1
ATOM 606 C CA . ARG A 1 80 ? 5.465 -7.242 -21.509 1.00 97.06 80 ARG A CA 1
ATOM 607 C C . ARG A 1 80 ? 4.880 -8.628 -21.227 1.00 97.06 80 ARG A C 1
ATOM 609 O O . ARG A 1 80 ? 4.258 -8.799 -20.179 1.00 97.06 80 ARG A O 1
ATOM 616 N N . LYS A 1 81 ? 5.162 -9.625 -22.078 1.00 97.38 81 LYS A N 1
ATOM 617 C CA . LYS A 1 81 ? 4.760 -11.029 -21.862 1.00 97.38 81 LYS A CA 1
ATOM 618 C C . LYS A 1 81 ? 5.259 -11.549 -20.509 1.00 97.38 81 LYS A C 1
ATOM 620 O O . LYS A 1 81 ? 4.470 -12.064 -19.718 1.00 97.38 81 LYS A O 1
ATOM 625 N N . ASN A 1 82 ? 6.533 -11.312 -20.188 1.00 96.50 82 ASN A N 1
ATOM 626 C CA . ASN A 1 82 ? 7.108 -11.703 -18.898 1.00 96.50 82 ASN A CA 1
ATOM 627 C C . ASN A 1 82 ? 6.472 -10.962 -17.715 1.00 96.50 82 ASN A C 1
ATOM 629 O O . ASN A 1 82 ? 6.225 -11.569 -16.678 1.00 96.50 82 ASN A O 1
ATOM 633 N N . THR A 1 83 ? 6.168 -9.670 -17.851 1.00 96.94 83 THR A N 1
ATOM 634 C CA . THR A 1 83 ? 5.472 -8.905 -16.802 1.00 96.94 83 THR A CA 1
ATOM 635 C C . THR A 1 83 ? 4.067 -9.453 -16.537 1.00 96.94 83 THR A C 1
ATOM 637 O O . THR A 1 83 ? 3.683 -9.591 -15.377 1.00 96.94 83 THR A O 1
ATOM 640 N N . LEU A 1 84 ? 3.314 -9.828 -17.578 1.00 96.69 84 LEU A N 1
ATOM 641 C CA . LEU A 1 84 ? 1.996 -10.457 -17.428 1.00 96.69 84 LEU A CA 1
ATOM 642 C C . LEU A 1 84 ? 2.092 -11.829 -16.746 1.00 96.69 84 LEU A C 1
ATOM 644 O O . LEU A 1 84 ? 1.326 -12.105 -15.824 1.00 96.69 84 LEU A O 1
ATOM 648 N N . ALA A 1 85 ? 3.071 -12.657 -17.123 1.00 96.81 85 ALA A N 1
ATOM 649 C CA . ALA A 1 85 ? 3.327 -13.934 -16.454 1.00 96.81 85 ALA A CA 1
ATOM 650 C C . ALA A 1 85 ? 3.714 -13.744 -14.974 1.00 96.81 85 ALA A C 1
ATOM 652 O O . ALA A 1 85 ? 3.207 -14.450 -14.102 1.00 96.81 85 ALA A O 1
ATOM 653 N N . ARG A 1 86 ? 4.550 -12.741 -14.671 1.00 95.62 86 ARG A N 1
ATOM 654 C CA . ARG A 1 86 ? 4.942 -12.372 -13.300 1.00 95.62 86 ARG A CA 1
ATOM 655 C C . ARG A 1 86 ? 3.768 -11.884 -12.453 1.00 95.62 86 ARG A C 1
ATOM 657 O O . ARG A 1 86 ? 3.692 -12.248 -11.285 1.00 95.62 86 ARG A O 1
ATOM 664 N N . ARG A 1 87 ? 2.831 -11.115 -13.025 1.00 95.94 87 ARG A N 1
ATOM 665 C CA . ARG A 1 87 ? 1.590 -10.700 -12.338 1.00 95.94 87 ARG A CA 1
ATOM 666 C C . ARG A 1 87 ? 0.717 -11.894 -11.947 1.00 95.94 87 ARG A C 1
ATOM 668 O O . ARG A 1 87 ? 0.124 -11.868 -10.879 1.00 95.94 87 ARG A O 1
ATOM 675 N N . LYS A 1 88 ? 0.704 -12.953 -12.765 1.00 96.25 88 LYS A N 1
ATOM 676 C CA . LYS A 1 88 ? 0.056 -14.242 -12.453 1.00 96.25 88 LYS A CA 1
ATOM 677 C C . LYS A 1 88 ? 0.841 -15.096 -11.437 1.00 96.25 88 LYS A C 1
ATOM 679 O O . LYS A 1 88 ? 0.445 -16.219 -11.159 1.00 96.25 88 LYS A O 1
ATOM 684 N N . GLY A 1 89 ? 1.976 -14.613 -10.922 1.00 95.44 89 GLY A N 1
ATOM 685 C CA . GLY A 1 89 ? 2.809 -15.317 -9.941 1.00 95.44 89 GLY A CA 1
ATOM 686 C C . GLY A 1 89 ? 3.897 -16.224 -10.528 1.00 95.44 89 GLY A C 1
ATOM 687 O O . GLY A 1 89 ? 4.694 -16.787 -9.775 1.00 95.44 89 GLY A O 1
ATOM 688 N N . ARG A 1 90 ? 4.012 -16.349 -11.858 1.00 96.25 90 ARG A N 1
ATOM 689 C CA . ARG A 1 90 ? 5.102 -17.122 -12.483 1.00 96.25 90 ARG A CA 1
ATOM 690 C C . ARG A 1 90 ? 6.451 -16.419 -12.265 1.00 96.25 90 ARG A C 1
ATOM 692 O O . ARG A 1 90 ? 6.528 -15.196 -12.164 1.00 96.25 90 ARG A O 1
ATOM 699 N N . HIS A 1 91 ? 7.540 -17.189 -12.224 1.00 94.38 91 HIS A N 1
ATOM 700 C CA . HIS A 1 91 ? 8.911 -16.691 -12.007 1.00 94.38 91 HIS A CA 1
ATOM 701 C C . HIS A 1 91 ? 9.151 -15.957 -10.662 1.00 94.38 91 HIS A C 1
ATOM 703 O O . HIS A 1 91 ? 10.084 -15.161 -10.572 1.00 94.38 91 HIS A O 1
ATOM 709 N N . MET A 1 92 ? 8.341 -16.220 -9.623 1.00 94.12 92 MET A N 1
ATOM 710 C CA . MET A 1 92 ? 8.469 -15.640 -8.264 1.00 94.12 92 MET A CA 1
ATOM 711 C C . MET A 1 92 ? 8.886 -16.657 -7.175 1.00 94.12 92 MET A C 1
ATOM 713 O O . MET A 1 92 ? 8.935 -16.322 -5.983 1.00 94.12 92 MET A O 1
ATOM 717 N N . GLY A 1 93 ? 9.180 -17.899 -7.575 1.00 95.12 93 GLY A N 1
ATOM 718 C CA . GL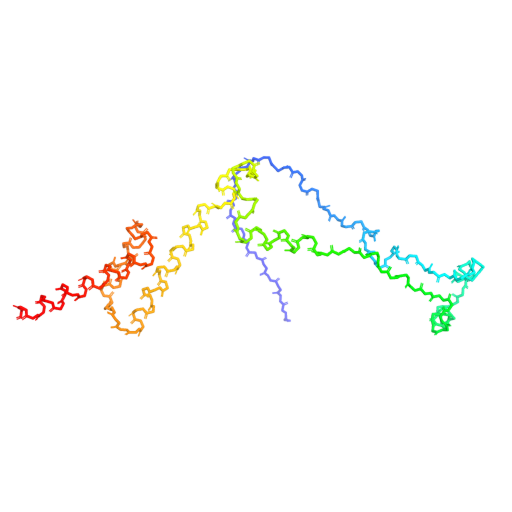Y A 1 93 ? 9.628 -18.976 -6.683 1.00 95.12 93 GLY A CA 1
ATOM 719 C C . GLY A 1 93 ? 10.983 -18.695 -6.026 1.00 95.12 93 GLY A C 1
ATOM 720 O O . GLY A 1 93 ? 11.693 -17.775 -6.435 1.00 95.12 93 GLY A O 1
ATOM 721 N N . ILE A 1 94 ? 11.338 -19.492 -5.012 1.00 95.56 94 ILE A N 1
ATOM 722 C CA . ILE A 1 94 ? 12.515 -19.280 -4.148 1.00 95.56 94 ILE A CA 1
ATOM 723 C C . ILE A 1 94 ? 13.804 -19.133 -4.972 1.00 95.56 94 ILE A C 1
ATOM 725 O O . ILE A 1 94 ? 14.488 -18.125 -4.828 1.00 95.56 94 ILE A O 1
ATOM 729 N N . GLY A 1 95 ? 14.055 -20.019 -5.942 1.00 96.56 95 GLY A N 1
ATOM 730 C CA . GLY A 1 95 ? 15.258 -19.973 -6.791 1.00 96.56 95 GLY A CA 1
ATOM 731 C C . GLY A 1 95 ? 15.372 -18.771 -7.746 1.00 96.56 95 GLY A C 1
ATOM 732 O O . GLY A 1 95 ? 16.402 -18.582 -8.384 1.00 96.56 95 GLY A O 1
ATOM 733 N N . LYS A 1 96 ? 14.331 -17.935 -7.884 1.00 95.38 96 LYS A N 1
ATOM 734 C CA . LYS A 1 96 ? 14.398 -16.671 -8.647 1.00 95.38 96 LYS A CA 1
ATOM 735 C C . LYS A 1 96 ? 14.556 -15.443 -7.749 1.00 95.38 96 LYS A C 1
ATOM 737 O O . LYS A 1 96 ? 14.704 -14.331 -8.260 1.00 95.38 96 LYS A O 1
ATOM 742 N N . ARG A 1 97 ? 14.500 -15.611 -6.426 1.00 95.31 97 ARG A N 1
ATOM 743 C CA . ARG A 1 97 ? 14.657 -14.517 -5.466 1.00 95.31 97 ARG A CA 1
ATOM 744 C C . ARG A 1 97 ? 16.147 -14.256 -5.272 1.00 95.31 97 ARG A C 1
ATOM 746 O O . ARG A 1 97 ? 16.891 -15.145 -4.890 1.00 95.31 97 ARG A O 1
ATOM 753 N N . LYS A 1 98 ? 16.558 -13.020 -5.541 1.00 94.75 98 LYS A N 1
ATOM 754 C CA . LYS A 1 98 ? 17.882 -12.491 -5.202 1.00 94.75 98 LYS A CA 1
ATOM 755 C C . LYS A 1 98 ? 17.702 -11.382 -4.160 1.00 94.75 98 LYS A C 1
ATOM 757 O O . LYS A 1 98 ? 16.719 -10.635 -4.251 1.00 94.75 98 LYS A O 1
ATOM 762 N N . GLY A 1 99 ? 18.619 -11.302 -3.196 1.00 95.19 99 GLY A N 1
ATOM 763 C CA . GLY A 1 99 ? 18.559 -10.375 -2.059 1.00 95.19 99 GLY A CA 1
ATOM 764 C C . GLY A 1 99 ? 17.636 -10.825 -0.917 1.00 95.19 99 GLY A C 1
ATOM 765 O O . GLY A 1 99 ? 16.847 -11.761 -1.060 1.00 95.19 99 GLY A O 1
ATOM 766 N N . THR A 1 100 ? 17.731 -10.136 0.223 1.00 96.44 100 THR A N 1
ATOM 767 C CA . THR A 1 100 ? 16.959 -10.437 1.442 1.00 96.44 100 THR A CA 1
ATOM 768 C C . THR A 1 100 ? 15.486 -10.020 1.322 1.00 96.44 100 THR A C 1
ATOM 770 O O . THR A 1 100 ? 15.102 -9.233 0.451 1.00 96.44 100 THR A O 1
ATOM 773 N N . ALA A 1 101 ? 14.630 -10.527 2.217 1.00 95.12 101 ALA A N 1
ATOM 774 C CA . ALA A 1 101 ? 13.207 -10.176 2.241 1.00 95.12 101 ALA A CA 1
ATOM 775 C C . ALA A 1 101 ? 12.980 -8.665 2.442 1.00 95.12 101 ALA A C 1
ATOM 777 O O . ALA A 1 101 ? 12.201 -8.066 1.700 1.00 95.12 101 ALA A O 1
ATOM 778 N N . ASN A 1 102 ? 13.722 -8.047 3.369 1.00 95.69 102 ASN A N 1
ATOM 779 C CA . ASN A 1 102 ? 13.640 -6.614 3.656 1.00 95.69 102 ASN A CA 1
ATOM 780 C C . ASN A 1 102 ? 14.115 -5.751 2.467 1.00 95.69 102 ASN A C 1
ATOM 782 O O . ASN A 1 102 ? 13.534 -4.705 2.201 1.00 95.69 102 ASN A O 1
ATOM 786 N N . ALA A 1 103 ? 15.102 -6.205 1.684 1.00 95.50 103 ALA A N 1
ATOM 787 C CA . ALA A 1 103 ? 15.518 -5.499 0.467 1.00 95.50 103 ALA A CA 1
ATOM 788 C C . ALA A 1 103 ? 14.444 -5.551 -0.637 1.00 95.50 103 ALA A C 1
ATOM 790 O O . ALA A 1 103 ? 14.219 -4.574 -1.350 1.00 95.50 103 ALA A O 1
ATOM 791 N N . ARG A 1 104 ? 13.747 -6.687 -0.774 1.00 94.94 104 ARG A N 1
ATOM 792 C CA . ARG A 1 104 ? 12.682 -6.872 -1.776 1.00 94.94 104 ARG A CA 1
ATOM 793 C C . ARG A 1 104 ? 11.398 -6.129 -1.406 1.00 94.94 104 ARG A C 1
ATOM 795 O O . ARG A 1 104 ? 10.748 -5.558 -2.278 1.00 94.94 104 ARG A O 1
ATOM 802 N N . MET A 1 105 ? 11.013 -6.177 -0.132 1.00 93.75 105 MET A N 1
ATOM 803 C CA . MET A 1 105 ? 9.829 -5.527 0.425 1.00 93.75 105 MET A CA 1
ATOM 804 C C . MET A 1 105 ? 10.160 -4.974 1.815 1.00 93.75 105 MET A C 1
ATOM 806 O O . MET A 1 105 ? 10.003 -5.690 2.805 1.00 93.75 105 MET A O 1
ATOM 810 N N . PRO A 1 106 ? 10.575 -3.697 1.905 1.00 97.50 106 PRO A N 1
ATOM 811 C CA . PRO A 1 106 ? 10.994 -3.117 3.170 1.00 97.50 106 PRO A CA 1
ATOM 812 C C . PRO A 1 106 ? 9.881 -3.108 4.213 1.00 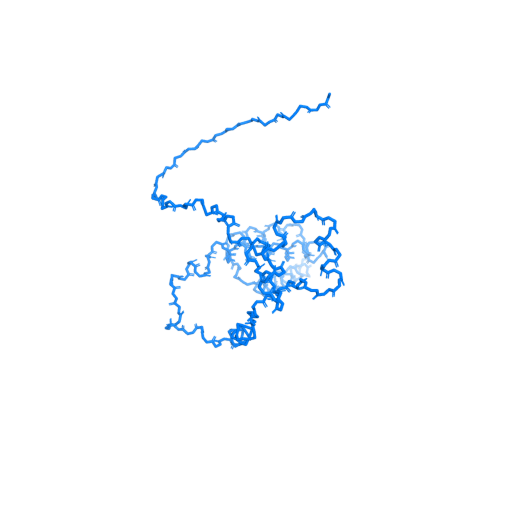97.50 106 PRO A C 1
ATOM 814 O O . PRO A 1 106 ? 8.769 -2.624 3.961 1.00 97.50 106 PRO A O 1
ATOM 817 N N . GLU A 1 107 ? 10.195 -3.568 5.421 1.00 95.88 107 GLU A N 1
ATOM 818 C CA . GLU A 1 107 ? 9.232 -3.663 6.525 1.00 95.88 107 GLU A CA 1
ATOM 819 C C . GLU A 1 107 ? 8.643 -2.296 6.880 1.00 95.88 107 GLU A C 1
ATOM 821 O O . GLU A 1 107 ? 7.432 -2.158 7.078 1.00 95.88 107 GLU A O 1
ATOM 826 N N . LYS A 1 108 ? 9.475 -1.248 6.835 1.00 96.12 108 LYS A N 1
ATOM 827 C CA . LYS A 1 108 ? 9.058 0.147 7.031 1.00 96.12 108 LYS A CA 1
ATOM 828 C C . LYS A 1 108 ? 7.973 0.563 6.036 1.00 96.12 108 LYS A C 1
ATOM 830 O O . LYS A 1 108 ? 7.013 1.234 6.414 1.00 96.12 108 LYS A O 1
ATOM 835 N N . VAL A 1 109 ? 8.081 0.154 4.769 1.00 96.50 109 VAL A N 1
ATOM 836 C CA . VAL A 1 109 ? 7.081 0.471 3.735 1.00 96.50 109 VAL A CA 1
ATOM 837 C C . VAL A 1 109 ? 5.771 -0.259 4.019 1.00 96.50 109 VAL A C 1
ATOM 839 O O . VAL A 1 109 ? 4.702 0.353 3.948 1.00 96.50 109 VAL A O 1
ATOM 842 N N . THR A 1 110 ? 5.838 -1.532 4.402 1.00 95.31 110 THR A N 1
ATOM 843 C CA . THR A 1 110 ? 4.663 -2.323 4.797 1.00 95.31 110 THR A CA 1
ATOM 844 C C . THR A 1 110 ? 3.970 -1.721 6.026 1.00 95.31 110 THR A C 1
ATOM 846 O O . THR A 1 110 ? 2.752 -1.513 6.009 1.00 95.31 110 THR A O 1
ATOM 849 N N . TRP A 1 111 ? 4.736 -1.332 7.051 1.00 95.31 111 TRP A N 1
ATOM 850 C CA . TRP A 1 111 ? 4.246 -0.632 8.240 1.00 95.31 111 TRP A CA 1
ATOM 851 C C . TRP A 1 111 ? 3.552 0.689 7.884 1.00 95.31 111 TRP A C 1
ATOM 853 O O . TRP A 1 111 ? 2.409 0.917 8.288 1.00 95.31 111 TRP A O 1
ATOM 863 N N . MET A 1 112 ? 4.195 1.532 7.069 1.00 96.19 112 MET A N 1
ATOM 864 C CA . MET A 1 112 ? 3.632 2.813 6.631 1.00 96.19 112 MET A CA 1
ATOM 865 C C . MET A 1 112 ? 2.326 2.634 5.853 1.00 96.19 112 MET A C 1
ATOM 867 O O . MET A 1 112 ? 1.348 3.331 6.135 1.00 96.19 112 MET A O 1
ATOM 871 N N . ARG A 1 113 ? 2.280 1.699 4.891 1.00 96.44 113 ARG A N 1
ATOM 872 C CA . ARG A 1 113 ? 1.064 1.400 4.113 1.00 96.44 113 ARG A CA 1
ATOM 873 C C . ARG A 1 113 ? -0.075 0.984 5.037 1.00 96.44 113 ARG A C 1
ATOM 875 O O . ARG A 1 113 ? -1.165 1.550 4.953 1.00 96.44 113 ARG A O 1
ATOM 882 N N . ARG A 1 114 ? 0.193 0.068 5.970 1.00 95.81 114 ARG A N 1
ATOM 883 C CA . ARG A 1 114 ? -0.795 -0.402 6.946 1.00 95.81 114 ARG A CA 1
ATOM 884 C C . ARG A 1 114 ? -1.308 0.723 7.845 1.00 95.81 114 ARG A C 1
ATOM 886 O O . ARG A 1 114 ? -2.519 0.915 7.936 1.00 95.81 114 ARG A O 1
ATOM 893 N N . MET A 1 115 ? -0.414 1.508 8.450 1.00 96.56 115 MET A N 1
ATOM 894 C CA . MET A 1 115 ? -0.789 2.639 9.308 1.00 96.56 115 MET A CA 1
ATOM 895 C C . MET A 1 115 ? -1.661 3.655 8.564 1.00 96.56 115 MET A C 1
ATOM 897 O O . MET A 1 115 ? -2.685 4.094 9.090 1.00 96.56 115 MET A O 1
ATOM 901 N N . ARG A 1 116 ? -1.305 3.995 7.316 1.00 96.88 116 ARG A N 1
ATOM 902 C CA . ARG A 1 116 ? -2.078 4.929 6.481 1.00 96.88 116 ARG A CA 1
ATOM 903 C C . ARG A 1 116 ? -3.476 4.394 6.168 1.00 96.88 116 ARG A C 1
ATOM 905 O O . ARG A 1 116 ? -4.439 5.152 6.258 1.00 96.88 116 ARG A O 1
ATOM 912 N N . ILE A 1 117 ? -3.606 3.106 5.844 1.00 97.19 117 ILE A N 1
ATOM 913 C CA . ILE A 1 117 ? -4.903 2.475 5.550 1.00 97.19 117 ILE A CA 1
ATOM 914 C C . ILE A 1 117 ? -5.820 2.507 6.780 1.00 97.19 117 ILE A C 1
ATOM 916 O O . ILE A 1 117 ? -6.976 2.919 6.664 1.00 97.19 117 ILE A O 1
ATOM 920 N N . LEU A 1 118 ? -5.309 2.119 7.952 1.00 97.25 118 LEU A N 1
ATOM 921 C CA . LEU A 1 118 ? -6.095 2.074 9.190 1.00 97.25 118 LEU A CA 1
ATOM 922 C C . LEU A 1 118 ? -6.507 3.477 9.655 1.00 97.25 118 LEU A C 1
ATOM 924 O O . LEU A 1 118 ? -7.676 3.713 9.951 1.00 97.25 118 LEU A O 1
ATOM 928 N N . ARG A 1 119 ? -5.584 4.448 9.635 1.00 96.69 119 ARG A N 1
ATOM 929 C CA . ARG A 1 119 ? -5.887 5.837 10.024 1.00 96.69 119 ARG A CA 1
ATOM 930 C C . ARG A 1 119 ? -6.864 6.512 9.060 1.00 96.69 119 ARG A C 1
ATOM 932 O O . ARG A 1 119 ? -7.755 7.230 9.506 1.00 96.69 119 ARG A O 1
ATOM 939 N N . ARG A 1 120 ? -6.759 6.245 7.752 1.00 97.25 120 ARG A N 1
ATOM 940 C CA . ARG A 1 120 ? -7.727 6.736 6.755 1.00 97.25 120 ARG A CA 1
ATOM 941 C C . ARG A 1 120 ? -9.121 6.146 6.976 1.00 97.25 120 ARG A C 1
ATOM 943 O O . ARG A 1 120 ? -10.110 6.841 6.765 1.00 97.25 120 ARG A O 1
ATOM 950 N N . LEU A 1 121 ? -9.218 4.881 7.394 1.00 96.31 121 LEU A N 1
ATOM 951 C CA . LEU A 1 121 ? -10.501 4.270 7.753 1.00 96.31 121 LEU A CA 1
ATOM 952 C C . LEU A 1 121 ? -11.134 4.973 8.952 1.00 96.31 121 LEU A C 1
ATOM 954 O O . LEU A 1 121 ? -12.285 5.388 8.856 1.00 96.31 121 LEU A O 1
ATOM 958 N N . LEU A 1 122 ? -10.374 5.150 10.035 1.00 96.25 122 LEU A N 1
ATOM 959 C CA . LEU A 1 122 ? -10.867 5.828 11.234 1.00 96.25 122 LEU A CA 1
ATOM 960 C C . LEU A 1 122 ? -11.302 7.266 10.928 1.00 96.25 122 LEU A C 1
ATOM 962 O O . LEU A 1 122 ? -12.363 7.684 11.379 1.00 96.25 122 LEU A O 1
ATOM 966 N N . ARG A 1 123 ? -10.538 8.005 10.108 1.00 96.75 123 ARG A N 1
ATOM 967 C CA . ARG A 1 123 ? -10.917 9.359 9.675 1.00 96.75 123 ARG A CA 1
ATOM 968 C C . ARG A 1 123 ? -12.272 9.366 8.954 1.00 96.75 123 ARG A C 1
ATOM 970 O O . ARG A 1 123 ? -13.164 10.091 9.379 1.00 96.75 123 ARG A O 1
ATOM 977 N N . ARG A 1 124 ? -12.461 8.499 7.951 1.00 97.06 124 ARG A N 1
ATOM 978 C CA . ARG A 1 124 ? -13.739 8.391 7.221 1.00 97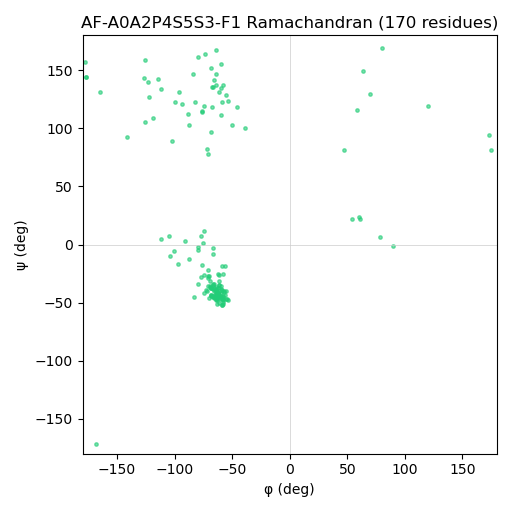.06 124 ARG A CA 1
ATOM 979 C C . ARG A 1 124 ? -14.906 7.978 8.117 1.00 97.06 124 ARG A C 1
ATOM 981 O O . ARG A 1 124 ? -16.026 8.441 7.933 1.00 97.06 124 ARG A O 1
ATOM 988 N N . TYR A 1 125 ? -14.673 7.093 9.084 1.00 96.19 125 TYR A N 1
ATOM 989 C CA . TYR A 1 125 ? -15.717 6.66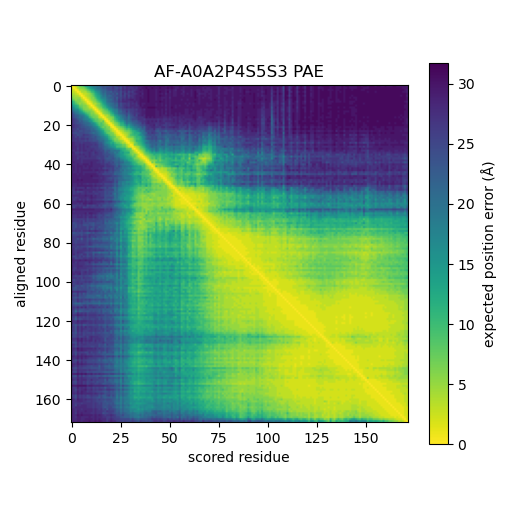4 10.019 1.00 96.19 125 TYR A CA 1
ATOM 990 C C . TYR A 1 125 ? -16.121 7.781 10.986 1.00 96.19 125 TYR A C 1
ATOM 992 O O . TYR A 1 125 ? -17.281 7.838 11.387 1.00 96.19 125 TYR A O 1
ATOM 1000 N N . ARG A 1 126 ? -15.187 8.673 11.335 1.00 95.56 126 ARG A N 1
ATOM 1001 C CA . ARG A 1 126 ? -15.466 9.872 12.133 1.00 95.56 126 ARG A CA 1
ATOM 1002 C C . ARG A 1 126 ? -16.274 10.893 11.331 1.00 95.56 126 ARG A C 1
ATOM 1004 O O . ARG A 1 126 ? -17.262 11.403 11.834 1.00 95.56 126 ARG A O 1
ATOM 1011 N N . GLU A 1 127 ? -15.884 11.147 10.082 1.00 95.44 127 GLU A N 1
ATOM 1012 C CA . GLU A 1 127 ? -16.596 12.061 9.171 1.00 95.44 127 GLU A CA 1
ATOM 1013 C C . GLU A 1 127 ? -18.024 11.577 8.878 1.00 95.44 127 GLU A C 1
ATOM 1015 O O . GLU A 1 127 ? -18.967 12.353 8.954 1.00 95.44 127 GLU A O 1
ATOM 1020 N N . SER A 1 128 ? -18.209 10.269 8.662 1.00 95.19 128 SER A N 1
ATOM 1021 C CA . SER A 1 128 ? -19.538 9.647 8.515 1.00 95.19 128 SER A CA 1
ATOM 1022 C C . SER A 1 128 ? -20.291 9.438 9.837 1.00 95.19 128 SER A C 1
ATOM 1024 O O . SER A 1 128 ? -21.320 8.768 9.846 1.00 95.19 128 SER A O 1
ATOM 1026 N N . LYS A 1 129 ? -19.773 9.956 10.962 1.00 93.44 129 LYS A N 1
ATOM 1027 C CA . LYS A 1 129 ? -20.365 9.859 12.311 1.00 93.44 129 LYS A CA 1
ATOM 1028 C C . LYS A 1 129 ? -20.689 8.426 12.769 1.00 93.44 129 LYS A C 1
ATOM 1030 O O . LYS A 1 129 ? -21.477 8.210 13.683 1.00 93.44 129 LYS A O 1
ATOM 1035 N N . LYS A 1 130 ? -20.036 7.412 12.185 1.00 92.56 130 LYS A N 1
ATOM 1036 C CA . LYS A 1 130 ? -20.172 6.006 12.609 1.00 92.56 130 LYS A CA 1
ATOM 1037 C C . LYS A 1 130 ? -19.504 5.750 13.953 1.00 92.56 130 LYS A C 1
ATOM 1039 O O . LYS A 1 130 ? -19.897 4.802 14.639 1.00 92.56 130 LYS A O 1
ATOM 1044 N N . ILE A 1 131 ? -18.483 6.546 14.271 1.00 94.12 131 ILE A N 1
ATOM 1045 C CA . ILE A 1 131 ? -17.707 6.499 15.508 1.00 94.12 131 ILE A CA 1
ATOM 1046 C C . ILE A 1 131 ? -17.688 7.877 16.169 1.00 94.12 131 ILE A C 1
ATOM 1048 O O . ILE A 1 131 ? -17.597 8.899 15.492 1.00 94.12 131 ILE A O 1
ATOM 1052 N N . ASP A 1 132 ? -17.729 7.872 17.495 1.00 93.62 132 ASP A N 1
ATOM 1053 C CA . ASP A 1 132 ? -17.603 9.066 18.325 1.00 93.62 132 ASP A CA 1
ATOM 1054 C C . ASP A 1 132 ? -16.128 9.513 18.480 1.00 93.62 132 ASP A C 1
ATOM 1056 O O . ASP A 1 132 ? -15.201 8.724 18.258 1.00 93.62 132 ASP A O 1
ATOM 1060 N N . ARG A 1 133 ? -15.897 10.772 18.884 1.00 95.25 133 ARG A N 1
ATOM 1061 C CA . ARG A 1 133 ? -14.570 11.367 19.123 1.00 95.25 133 ARG A CA 1
ATOM 1062 C C . ARG A 1 133 ? -13.752 10.567 20.139 1.00 95.25 133 ARG A C 1
ATOM 1064 O O . ARG A 1 133 ? -12.570 10.316 19.884 1.00 95.25 133 ARG A O 1
ATOM 1071 N N . HIS A 1 134 ? -14.359 10.132 21.244 1.00 93.56 134 HIS A N 1
ATOM 1072 C CA . HIS A 1 134 ? -13.653 9.373 22.283 1.00 93.56 134 HIS A CA 1
ATOM 1073 C C . HIS A 1 134 ? -13.260 7.981 21.784 1.00 93.56 134 HIS A C 1
ATOM 1075 O O . HIS A 1 134 ? -12.116 7.541 21.936 1.00 93.56 134 HIS A O 1
ATOM 1081 N N . MET A 1 135 ? -14.184 7.319 21.082 1.00 94.94 135 MET A N 1
ATOM 1082 C CA . MET A 1 135 ? -13.926 6.013 20.481 1.00 94.94 135 MET A CA 1
ATOM 1083 C C . MET A 1 135 ? -12.842 6.091 19.394 1.00 94.94 135 MET A C 1
ATOM 1085 O O . MET A 1 135 ? -11.975 5.220 19.328 1.00 94.94 135 MET A O 1
ATOM 1089 N N . TYR A 1 136 ? -12.827 7.157 18.585 1.00 96.75 136 TYR A N 1
ATOM 1090 C CA . TYR A 1 136 ? -11.768 7.414 17.604 1.00 96.75 136 TYR A CA 1
ATOM 1091 C C . TYR A 1 136 ? -10.389 7.517 18.265 1.00 96.75 136 TYR A C 1
ATOM 1093 O O . TYR A 1 136 ? -9.444 6.892 17.784 1.00 96.75 136 TYR A O 1
ATOM 1101 N N . HIS A 1 137 ? -10.261 8.273 19.360 1.00 96.62 137 HIS A N 1
ATOM 1102 C CA . HIS A 1 137 ? -8.972 8.475 20.024 1.00 96.62 137 HIS A CA 1
ATOM 1103 C C . HIS A 1 137 ? -8.408 7.164 20.597 1.00 96.62 137 HIS A C 1
ATOM 1105 O O . HIS A 1 137 ? -7.260 6.815 20.313 1.00 96.62 137 HIS A O 1
ATOM 1111 N N . SER A 1 138 ? -9.239 6.382 21.298 1.00 95.81 138 SER A N 1
ATOM 1112 C CA . SER A 1 138 ? -8.843 5.066 21.825 1.00 95.81 138 SER A CA 1
ATOM 1113 C C . SER A 1 138 ? -8.381 4.119 20.708 1.00 95.81 138 SER A C 1
ATOM 1115 O O . SER A 1 138 ? -7.307 3.517 20.783 1.00 95.81 138 SER A O 1
ATOM 1117 N N . LEU A 1 139 ? -9.145 4.036 19.612 1.00 96.50 139 LEU A N 1
ATOM 1118 C CA . LEU A 1 139 ? -8.791 3.192 18.469 1.00 96.50 139 LEU A CA 1
ATOM 1119 C C . LEU A 1 139 ? -7.533 3.680 17.745 1.00 96.50 139 LEU A C 1
ATOM 1121 O O . LEU A 1 139 ? -6.749 2.863 17.264 1.00 96.50 139 LEU A O 1
ATOM 1125 N N . TYR A 1 140 ? -7.302 4.990 17.682 1.00 96.62 140 TYR A N 1
ATOM 1126 C CA . TYR A 1 140 ? -6.112 5.564 17.060 1.00 96.62 140 TYR A CA 1
ATOM 1127 C C . TYR A 1 140 ? -4.828 5.149 17.794 1.00 96.62 140 TYR A C 1
ATOM 1129 O O . TYR A 1 140 ? -3.852 4.745 17.150 1.00 96.62 140 TYR A O 1
ATOM 1137 N N . LEU A 1 141 ? -4.841 5.189 19.131 1.00 96.75 141 LEU A N 1
ATOM 1138 C CA . LEU A 1 141 ? -3.723 4.736 19.962 1.00 96.75 141 LEU A CA 1
ATOM 1139 C C . LEU A 1 141 ? -3.490 3.228 19.812 1.00 96.75 141 LEU A C 1
ATOM 1141 O O . LEU A 1 141 ? -2.356 2.809 19.585 1.00 96.75 141 LEU A O 1
ATOM 1145 N N . LYS A 1 142 ? -4.556 2.418 19.802 1.00 95.88 142 LYS A N 1
ATOM 1146 C CA . LYS A 1 142 ? -4.465 0.966 19.558 1.00 95.88 142 LYS A CA 1
ATOM 1147 C C . LYS A 1 142 ? -3.915 0.626 18.166 1.00 95.88 142 LYS A C 1
ATOM 1149 O O . LYS A 1 142 ? -3.132 -0.311 18.017 1.00 95.88 142 LYS A O 1
ATOM 1154 N N . VAL A 1 143 ? -4.268 1.404 17.136 1.00 96.62 143 VAL A N 1
ATOM 1155 C CA . VAL A 1 143 ? -3.672 1.276 15.794 1.00 96.62 143 VAL A CA 1
ATOM 1156 C C . VAL A 1 143 ? -2.174 1.583 15.837 1.00 96.62 143 VAL A C 1
ATOM 1158 O O . VAL A 1 143 ? -1.393 0.810 15.285 1.00 96.62 143 VAL A O 1
ATOM 1161 N N . LYS A 1 144 ? -1.754 2.670 16.505 1.00 95.94 144 LYS A N 1
ATOM 1162 C CA . LYS A 1 144 ? -0.326 2.992 16.695 1.00 95.94 144 LYS A CA 1
ATOM 1163 C C . LYS A 1 144 ? 0.403 1.858 17.429 1.00 95.94 144 LYS A C 1
ATOM 1165 O O . LYS A 1 144 ? 1.498 1.497 17.015 1.00 95.94 144 LYS A O 1
ATOM 1170 N N . GLY A 1 145 ? -0.241 1.262 18.432 1.00 95.88 145 GLY A N 1
ATOM 1171 C CA . GLY A 1 145 ? 0.252 0.122 19.211 1.00 95.88 145 GLY A CA 1
ATOM 1172 C C . GLY A 1 145 ? 0.214 -1.236 18.501 1.00 95.88 145 GLY A C 1
ATOM 1173 O O . GLY A 1 145 ? 0.400 -2.254 19.153 1.00 95.88 145 GLY A O 1
ATOM 1174 N N . ASN A 1 146 ? -0.027 -1.297 17.183 1.00 94.94 146 ASN A N 1
ATOM 1175 C CA . ASN A 1 146 ? 0.030 -2.540 16.395 1.00 94.94 146 ASN A CA 1
ATOM 1176 C C . ASN A 1 146 ? -0.962 -3.649 16.826 1.00 94.94 146 ASN A C 1
ATOM 1178 O O . ASN A 1 146 ? -0.766 -4.822 16.482 1.00 94.94 146 ASN A O 1
ATOM 1182 N N . VAL A 1 147 ? -2.046 -3.282 17.519 1.00 95.75 147 VAL A N 1
ATOM 1183 C CA . VAL A 1 147 ? -3.102 -4.219 17.946 1.00 95.75 147 VAL A CA 1
ATOM 1184 C C . VAL A 1 147 ? -3.847 -4.782 16.732 1.00 95.75 147 VAL A C 1
ATOM 1186 O O . VAL A 1 147 ? -4.153 -5.967 16.663 1.00 95.75 147 VAL A O 1
ATOM 1189 N N . PHE A 1 148 ? -4.079 -3.948 15.714 1.00 95.25 148 PHE A N 1
ATOM 1190 C CA . PHE A 1 148 ? -4.789 -4.345 14.498 1.00 95.25 148 PHE A CA 1
ATOM 1191 C C . PHE A 1 148 ? -3.818 -4.663 13.360 1.00 95.25 148 PHE A C 1
ATOM 1193 O O . PHE A 1 148 ? -3.034 -3.811 12.930 1.00 95.25 148 PHE A O 1
ATOM 1200 N N . LYS A 1 149 ? -3.897 -5.886 12.820 1.00 92.56 149 LYS A N 1
ATOM 1201 C CA . LYS A 1 149 ? -3.064 -6.307 11.681 1.00 92.56 149 LYS A CA 1
ATOM 1202 C C . LYS A 1 149 ? -3.652 -5.875 10.338 1.00 92.56 149 LYS A C 1
ATOM 1204 O O . LYS A 1 149 ? -2.937 -5.297 9.523 1.00 92.56 149 LYS A O 1
ATOM 1209 N N . ASN A 1 150 ? -4.959 -6.063 10.144 1.00 94.50 150 ASN A N 1
ATOM 1210 C CA . ASN A 1 150 ? -5.635 -5.829 8.866 1.00 94.50 150 ASN A CA 1
ATOM 1211 C C . ASN A 1 150 ? -6.819 -4.865 9.022 1.00 94.50 150 ASN A C 1
ATOM 1213 O O . ASN A 1 150 ? -7.401 -4.732 10.098 1.00 94.50 150 ASN A O 1
ATOM 1217 N N . LYS A 1 151 ? -7.227 -4.233 7.912 1.00 95.06 151 LYS A N 1
ATOM 1218 C CA . LYS A 1 151 ? -8.418 -3.363 7.856 1.00 95.06 151 LYS A CA 1
ATOM 1219 C C . LYS A 1 151 ? -9.682 -4.088 8.340 1.00 95.06 151 LYS A C 1
ATOM 1221 O O . LYS A 1 151 ? -10.487 -3.481 9.033 1.00 95.06 151 LYS A O 1
ATOM 1226 N N . ARG A 1 152 ? -9.837 -5.369 7.981 1.00 96.25 152 ARG A N 1
ATOM 1227 C CA . ARG A 1 152 ? -10.970 -6.220 8.378 1.00 96.25 152 ARG A CA 1
ATOM 1228 C C . ARG A 1 152 ? -11.086 -6.347 9.900 1.00 96.25 152 ARG A C 1
ATOM 1230 O O . ARG A 1 152 ? -12.115 -5.970 10.438 1.00 96.25 152 ARG A O 1
ATOM 1237 N N . ILE A 1 153 ? -9.994 -6.725 10.567 1.00 96.12 153 ILE A N 1
ATOM 1238 C CA . ILE A 1 153 ? -9.941 -6.878 12.030 1.00 96.12 153 ILE A CA 1
ATOM 1239 C C . ILE A 1 153 ? -10.333 -5.579 12.749 1.00 96.12 153 ILE A C 1
ATOM 1241 O O . ILE A 1 153 ? -11.062 -5.600 13.736 1.00 96.12 153 ILE A O 1
ATOM 1245 N N . LEU A 1 154 ? -9.894 -4.421 12.237 1.00 95.62 154 LEU A N 1
ATOM 1246 C CA . LEU A 1 154 ? -10.314 -3.133 12.795 1.00 95.62 154 LEU A CA 1
ATOM 1247 C C . LEU A 1 154 ? -11.826 -2.898 12.628 1.00 95.62 154 LEU A C 1
ATOM 1249 O O . LEU A 1 154 ? -12.462 -2.395 13.548 1.00 95.62 154 LEU A O 1
ATOM 1253 N N . MET A 1 155 ? -12.405 -3.244 11.475 1.00 94.88 155 MET A N 1
ATOM 1254 C CA . MET A 1 155 ? -13.848 -3.091 11.245 1.00 94.88 155 MET A CA 1
ATOM 1255 C C . MET A 1 155 ? -14.671 -4.008 12.153 1.00 94.88 155 MET A C 1
ATOM 1257 O O . MET A 1 155 ? -15.614 -3.533 12.778 1.00 94.88 155 MET A O 1
ATOM 1261 N N . GLU A 1 156 ? -14.284 -5.276 12.278 1.00 96.25 156 GLU A N 1
ATOM 1262 C CA . GLU A 1 156 ? -14.927 -6.245 13.177 1.00 96.25 156 GLU A CA 1
ATOM 1263 C C . GLU A 1 156 ? -14.894 -5.756 14.627 1.00 96.25 156 GLU A C 1
ATOM 1265 O O . GLU A 1 156 ? -15.920 -5.738 15.307 1.00 96.25 156 GLU A O 1
ATOM 1270 N N . HIS A 1 157 ? -13.742 -5.254 15.081 1.00 95.94 157 HIS A N 1
ATOM 1271 C CA . HIS A 1 157 ? -13.614 -4.698 16.424 1.00 95.94 157 HIS A CA 1
ATOM 1272 C C . HIS A 1 157 ? -14.512 -3.473 16.643 1.00 95.94 157 HIS A C 1
ATOM 1274 O O . HIS A 1 157 ? -15.134 -3.349 17.694 1.00 95.94 157 HIS A O 1
ATOM 1280 N N . ILE A 1 158 ? -14.621 -2.581 15.653 1.00 95.50 158 ILE A N 1
ATOM 1281 C CA . ILE A 1 158 ? -15.523 -1.423 15.730 1.00 95.50 158 ILE A CA 1
ATOM 1282 C C . ILE A 1 158 ? -16.980 -1.878 15.822 1.00 95.50 158 ILE A C 1
ATOM 1284 O O . ILE A 1 158 ? -17.732 -1.322 16.617 1.00 95.50 158 ILE A O 1
ATOM 1288 N N . HIS A 1 159 ? -17.390 -2.868 15.027 1.00 95.31 159 HIS A N 1
ATOM 1289 C CA . HIS A 1 159 ? -18.759 -3.382 15.066 1.00 95.31 159 HIS A CA 1
ATOM 1290 C C . HIS A 1 159 ? -19.077 -4.006 16.427 1.00 95.31 159 HIS A C 1
ATOM 1292 O O . HIS A 1 159 ? -20.110 -3.675 17.005 1.00 95.31 159 HIS A O 1
ATOM 1298 N N . LYS A 1 160 ? -18.153 -4.801 16.983 1.00 96.25 160 LYS A N 1
ATOM 1299 C CA . LYS A 1 160 ? -18.283 -5.373 18.329 1.00 96.25 160 LYS A CA 1
ATOM 1300 C C . LYS A 1 160 ? -18.419 -4.287 19.401 1.00 96.25 160 LYS A C 1
ATOM 1302 O O . LYS A 1 160 ? -19.403 -4.271 20.128 1.00 96.25 160 LYS A O 1
ATOM 1307 N N . LEU A 1 161 ? -17.503 -3.314 19.430 1.00 94.56 161 LEU A N 1
ATOM 1308 C CA . LEU A 1 161 ? -17.557 -2.206 20.395 1.00 94.56 161 LEU A CA 1
ATOM 1309 C C . LEU A 1 161 ? -18.842 -1.379 20.282 1.00 94.56 161 LEU A C 1
ATOM 1311 O O . LEU A 1 161 ? -19.358 -0.892 21.287 1.00 94.56 161 LEU A O 1
ATOM 1315 N N . LYS A 1 162 ? -19.360 -1.197 19.064 1.00 94.00 162 LYS A N 1
ATOM 1316 C CA . LYS A 1 162 ? -20.633 -0.505 18.852 1.00 94.00 162 LYS A CA 1
ATOM 1317 C C . LYS A 1 162 ? -21.816 -1.308 19.381 1.00 94.00 162 LYS A C 1
ATOM 1319 O O . LYS A 1 162 ? -22.668 -0.708 20.026 1.00 94.00 162 LYS A O 1
ATOM 1324 N N . ALA A 1 163 ? -21.862 -2.614 19.122 1.00 95.19 163 ALA A N 1
ATOM 1325 C CA . ALA A 1 163 ? -22.908 -3.491 19.639 1.00 95.19 163 ALA A CA 1
ATOM 1326 C C . ALA A 1 163 ? -22.905 -3.504 21.176 1.00 95.19 163 ALA A C 1
ATOM 1328 O O . ALA A 1 163 ? -23.947 -3.296 21.791 1.00 95.19 163 ALA A O 1
ATOM 1329 N N . ASP A 1 164 ? -21.724 -3.608 21.792 1.00 95.00 164 ASP A N 1
ATOM 1330 C CA . ASP A 1 164 ? -21.572 -3.564 23.250 1.00 95.00 164 ASP A CA 1
ATOM 1331 C C . ASP A 1 164 ? -22.033 -2.217 23.827 1.00 95.00 164 ASP A C 1
ATOM 1333 O O . ASP A 1 164 ? -22.732 -2.173 24.839 1.00 95.00 164 ASP A O 1
ATOM 1337 N N . LYS A 1 165 ? -21.678 -1.100 23.175 1.00 93.31 165 LYS A N 1
ATOM 1338 C CA . LYS A 1 165 ? -22.113 0.239 23.598 1.00 93.31 165 LYS A CA 1
ATOM 1339 C C . LYS A 1 165 ? -23.628 0.418 23.461 1.00 93.31 165 LYS A C 1
ATOM 1341 O O . LYS A 1 165 ? -24.236 1.018 24.340 1.00 93.31 165 LYS A O 1
ATOM 1346 N N . ALA A 1 166 ? -24.228 -0.092 22.385 1.00 93.31 166 ALA A N 1
ATOM 1347 C CA . ALA A 1 166 ? -25.674 -0.049 22.182 1.00 93.31 166 ALA A CA 1
ATOM 1348 C C . ALA A 1 166 ? -26.407 -0.879 23.244 1.00 93.31 166 ALA A C 1
ATOM 1350 O O . ALA A 1 166 ? -27.330 -0.373 23.870 1.00 93.31 166 ALA A O 1
ATOM 1351 N N . ARG A 1 167 ? -25.931 -2.098 23.526 1.00 95.44 167 ARG A N 1
ATOM 1352 C CA . ARG A 1 167 ? -26.483 -2.961 24.578 1.00 95.44 167 ARG A CA 1
ATOM 1353 C C . ARG A 1 167 ? -26.413 -2.302 25.955 1.00 95.44 167 ARG A C 1
ATOM 1355 O O . ARG A 1 167 ? -27.407 -2.289 26.663 1.00 95.44 167 ARG A O 1
ATOM 1362 N N . LYS A 1 168 ? -25.270 -1.712 26.318 1.00 95.25 168 LYS A N 1
ATOM 1363 C CA . LYS A 1 168 ? -25.118 -0.992 27.596 1.00 95.25 168 LYS A CA 1
ATOM 1364 C C . LYS A 1 168 ? -26.058 0.204 27.719 1.00 95.25 168 LYS A C 1
ATOM 1366 O O . LYS A 1 168 ? -26.521 0.471 28.812 1.00 95.25 168 LYS A O 1
ATOM 1371 N N . LYS A 1 169 ? -26.332 0.902 26.613 1.00 94.25 169 LYS A N 1
ATOM 1372 C CA . LYS A 1 169 ? -27.281 2.021 26.592 1.00 94.25 169 LYS A CA 1
ATOM 1373 C C . LYS A 1 169 ? -28.737 1.563 26.749 1.00 94.25 169 LYS A C 1
ATOM 1375 O O . LYS A 1 169 ? -29.537 2.340 27.225 1.00 94.25 169 LYS A O 1
ATOM 1380 N N . LEU A 1 170 ? -29.084 0.353 26.309 1.00 94.62 170 LEU A N 1
ATOM 1381 C CA . LEU A 1 170 ? -30.440 -0.190 26.472 1.00 94.62 170 LEU A CA 1
ATOM 1382 C C . LEU A 1 170 ? -30.716 -0.690 27.895 1.00 94.62 170 LEU A C 1
ATOM 1384 O O . LEU A 1 170 ? -31.867 -0.744 28.300 1.00 94.62 170 LEU A O 1
ATOM 1388 N N . LEU A 1 171 ? -29.672 -1.112 28.612 1.00 94.25 171 LEU A N 1
ATOM 1389 C CA . LEU A 1 171 ? -29.770 -1.611 29.987 1.00 94.25 171 LEU A CA 1
ATOM 1390 C C . LEU A 1 171 ? -29.677 -0.504 31.047 1.00 94.25 171 LEU A C 1
ATOM 1392 O O . LEU A 1 171 ? -29.887 -0.792 32.221 1.00 94.25 171 LEU A O 1
ATOM 1396 N N . ALA A 1 172 ? -29.277 0.700 30.642 1.00 85.19 172 ALA A N 1
AT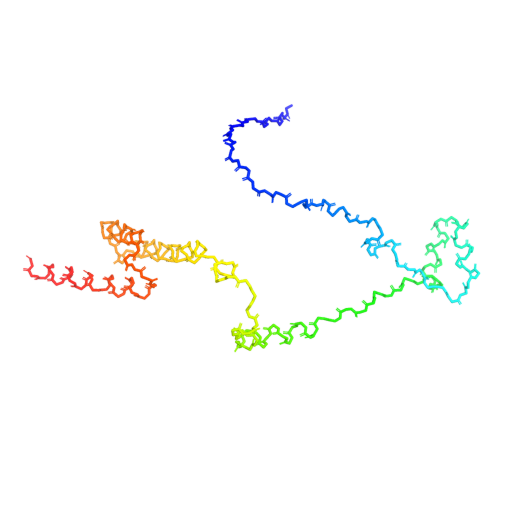OM 1397 C CA . ALA A 1 172 ? -29.117 1.872 31.495 1.00 85.19 172 ALA A CA 1
ATOM 1398 C C . ALA A 1 172 ? -30.283 2.830 31.264 1.00 85.19 172 ALA A C 1
ATOM 1400 O O . ALA A 1 172 ? -30.738 3.423 32.260 1.00 85.19 172 ALA A O 1
#

Sequence (172 aa):
MGRWRWSSAGSRGGLGCAQHVGSFSPNPADSPALTRPLFAPSHEILKAAFSFPGQQIRKLIKDGLIIRKPVTVHSRARCRKNTLARRKGRHMGIGKRKGTANARMPEKVTWMRRMRILRRLLRRYRESKKIDRHMYHSLYLKVKGNVFKNKRILMEHIHKLKADKARKKLLA